Protein AF-A0A7C1NIL8-F1 (afdb_monomer_lite)

Sequence (105 aa):
MKETLTVQLKGRKNLLPYVFLNPNGTNKIKRFDKAWNTACKNSKLGQRLFHDLRRTSIRNMVRAGVPERVAMMVSGHKTRSVFDRYNIVNETDLKMAAKMLEDYL

Secondary structure (DSSP, 8-state):
-HHHHHHTTTT-SS--S-SSB-TTSSSB----HHHHHHHHHHTT--S--THHHHHHHHHHHHHTT--HHHHHHHHT---HHHHHTT----HHHHHHHHHHHHTT-

Foldseek 3Di:
DVVVQVVVPPPDPDDDPDSAPDPVRPGHDDDCPVVVQVVCVVVVVPDDDPCLVLLVQLLVCVVVVNPNVNSCVVSVPPDPVVSVVSNDDDPVNVVVVVVVVVVVD

Structure (mmCIF, N/CA/C/O backbone):
data_AF-A0A7C1NIL8-F1
#
_entry.id   AF-A0A7C1NIL8-F1
#
loop_
_atom_site.group_PDB
_atom_site.id
_atom_site.type_symbol
_atom_site.label_atom_id
_atom_site.label_alt_id
_atom_site.label_comp_id
_atom_site.label_asym_id
_atom_site.label_entity_id
_atom_site.label_seq_id
_atom_site.pdbx_PDB_ins_code
_atom_site.Cartn_x
_atom_site.Cartn_y
_atom_site.Cartn_z
_atom_site.occupancy
_atom_site.B_iso_or_equiv
_atom_site.auth_seq_id
_atom_site.auth_comp_id
_atom_site.auth_asym_id
_atom_site.auth_atom_id
_atom_site.pdbx_PDB_model_num
ATOM 1 N N . MET A 1 1 ? -10.322 -16.696 3.875 1.00 40.53 1 MET A N 1
ATOM 2 C CA . MET A 1 1 ? -10.603 -15.348 4.440 1.00 40.53 1 MET A CA 1
ATOM 3 C C . MET A 1 1 ? -12.074 -15.140 4.822 1.00 40.53 1 MET A C 1
ATOM 5 O O . MET A 1 1 ? -12.330 -14.404 5.763 1.00 40.53 1 MET A O 1
ATOM 9 N N . LYS A 1 2 ? -13.043 -15.778 4.141 1.00 32.19 2 LYS A N 1
ATOM 10 C CA . LYS A 1 2 ? -14.463 -15.726 4.540 1.00 32.19 2 LYS A CA 1
ATOM 11 C C . LYS A 1 2 ? -14.739 -16.443 5.873 1.00 32.19 2 LYS A C 1
ATOM 13 O O . LYS A 1 2 ? -15.499 -15.920 6.676 1.00 32.19 2 LYS A O 1
ATOM 18 N N . GLU A 1 3 ? -14.065 -17.565 6.137 1.00 33.66 3 GLU A N 1
ATOM 19 C CA . GLU A 1 3 ? -14.307 -18.405 7.326 1.00 33.66 3 GLU A CA 1
ATOM 20 C C . GLU A 1 3 ? -13.850 -17.787 8.652 1.00 33.66 3 GLU A C 1
ATOM 22 O O . GLU A 1 3 ? -14.522 -17.944 9.668 1.00 33.66 3 GLU A O 1
ATOM 27 N N . THR A 1 4 ? -12.755 -17.022 8.667 1.00 38.88 4 THR A N 1
ATOM 28 C CA . THR A 1 4 ? -12.243 -16.409 9.904 1.00 38.88 4 THR A CA 1
ATOM 29 C C . THR A 1 4 ? -13.152 -15.301 10.441 1.00 38.88 4 THR A C 1
ATOM 31 O O . THR A 1 4 ? -13.266 -15.141 11.654 1.00 38.88 4 THR A O 1
ATOM 34 N N . LEU A 1 5 ? -13.861 -14.578 9.566 1.00 46.00 5 LEU A N 1
ATOM 35 C CA . LEU A 1 5 ? -14.845 -13.563 9.968 1.00 46.00 5 LEU A CA 1
ATOM 36 C C . LEU A 1 5 ? -16.142 -14.187 10.509 1.00 46.00 5 LEU A C 1
ATOM 38 O O . LEU A 1 5 ? -16.795 -13.601 11.371 1.00 46.00 5 LEU A O 1
ATOM 42 N N . THR A 1 6 ? -16.521 -15.378 10.032 1.00 45.94 6 THR A N 1
ATOM 43 C CA . THR A 1 6 ? -17.792 -16.020 10.409 1.00 45.94 6 THR A CA 1
ATOM 44 C C . THR A 1 6 ? -17.786 -16.504 11.859 1.00 45.94 6 THR A C 1
ATOM 46 O O . THR A 1 6 ? -18.821 -16.477 12.523 1.00 45.94 6 THR A O 1
ATOM 49 N N . VAL A 1 7 ? -16.622 -16.907 12.377 1.00 53.94 7 VAL A N 1
ATOM 50 C CA . VAL A 1 7 ? -16.481 -17.430 13.747 1.00 53.94 7 VAL A CA 1
ATOM 51 C C . VAL A 1 7 ? -16.669 -16.333 14.804 1.00 53.94 7 VAL A C 1
ATOM 53 O O . VAL A 1 7 ? -17.255 -16.593 15.848 1.00 53.94 7 VAL A O 1
ATOM 56 N N . GLN A 1 8 ? -16.268 -15.087 14.525 1.00 53.91 8 GLN A N 1
ATOM 57 C CA . GLN A 1 8 ? -16.373 -13.969 15.481 1.00 53.91 8 GLN A CA 1
ATOM 58 C C . GLN A 1 8 ? -17.761 -13.300 15.539 1.00 53.91 8 GLN A C 1
ATOM 60 O O . GLN A 1 8 ? -18.005 -12.471 16.417 1.00 53.91 8 GLN A O 1
ATOM 65 N N . LEU A 1 9 ? -18.668 -13.630 14.612 1.00 56.31 9 LEU A N 1
ATOM 66 C CA . LEU A 1 9 ? -19.991 -12.999 14.489 1.00 56.31 9 LEU A CA 1
ATOM 67 C C . LEU A 1 9 ? -21.158 -13.912 14.901 1.00 56.31 9 LEU A C 1
ATOM 69 O O . LEU A 1 9 ? -22.285 -13.429 15.034 1.00 56.31 9 LEU A O 1
ATOM 73 N N . LYS A 1 10 ? -20.913 -15.209 15.142 1.00 48.66 10 LYS A N 1
ATOM 74 C CA . LYS A 1 10 ? -21.933 -16.157 15.617 1.00 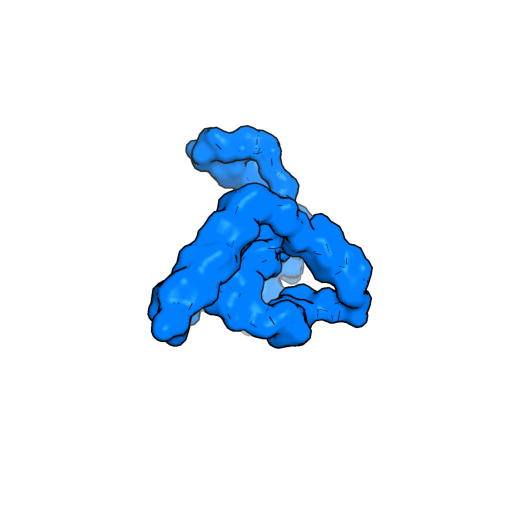48.66 10 LYS A CA 1
ATOM 75 C C . LYS A 1 10 ? -22.373 -15.791 17.041 1.00 48.66 10 LYS A C 1
ATOM 77 O O . LYS A 1 10 ? -21.687 -16.101 18.007 1.00 48.66 10 LYS A O 1
ATOM 82 N N . GLY A 1 11 ? -23.514 -15.107 17.155 1.00 56.06 11 GLY A N 1
ATOM 83 C CA . GLY A 1 11 ? -24.167 -14.782 18.432 1.00 56.06 11 GLY A CA 1
ATOM 84 C C . GLY A 1 11 ? -24.684 -13.346 18.572 1.00 56.06 11 GLY A C 1
ATOM 85 O O . GLY A 1 11 ? -25.334 -13.032 19.567 1.00 56.06 11 GLY A O 1
ATOM 86 N N . ARG A 1 12 ? -24.429 -12.450 17.608 1.00 59.78 12 ARG A N 1
ATOM 87 C CA . ARG A 1 12 ? -24.849 -11.041 17.719 1.00 59.78 12 ARG A CA 1
ATOM 88 C C . ARG A 1 12 ? -26.232 -10.802 17.106 1.00 59.78 12 ARG A C 1
ATOM 90 O O . ARG A 1 12 ? -26.412 -10.955 15.905 1.00 59.78 12 ARG A O 1
ATOM 97 N N . LYS A 1 13 ? -27.186 -10.381 17.948 1.00 59.59 13 LYS A N 1
ATOM 98 C CA . LYS A 1 13 ? -28.581 -10.064 17.574 1.00 59.59 13 LYS A CA 1
ATOM 99 C C . LYS A 1 13 ? -28.726 -8.800 16.714 1.00 59.59 13 LYS A C 1
ATOM 101 O O . LYS A 1 13 ? -29.691 -8.701 15.971 1.00 59.59 13 LYS A O 1
ATOM 106 N N . ASN A 1 14 ? -27.765 -7.873 16.779 1.00 65.44 14 ASN A N 1
ATOM 107 C CA . ASN A 1 14 ? -27.772 -6.634 16.000 1.00 65.44 14 ASN A CA 1
ATOM 108 C C . ASN A 1 14 ? -26.539 -6.569 15.094 1.00 65.44 14 ASN A C 1
ATOM 110 O O . ASN A 1 14 ? -25.402 -6.541 15.574 1.00 65.44 14 ASN A O 1
ATOM 114 N N . LEU A 1 15 ? -26.778 -6.535 13.784 1.00 71.94 15 LEU A N 1
ATOM 115 C CA . LEU A 1 15 ? -25.744 -6.331 12.775 1.00 71.94 15 LEU A CA 1
ATOM 116 C C . LEU A 1 15 ? -25.451 -4.832 12.668 1.00 71.94 15 LEU A C 1
ATOM 118 O O . LEU A 1 15 ? -26.294 -4.046 12.246 1.00 71.94 15 LEU A O 1
ATOM 122 N N . LEU A 1 16 ? -24.246 -4.434 13.070 1.00 81.62 16 LEU A N 1
ATOM 123 C CA . LEU A 1 16 ? -23.733 -3.087 12.825 1.00 81.62 16 LEU A CA 1
ATOM 124 C C . LEU A 1 16 ? -23.159 -3.009 11.398 1.00 81.62 16 LEU A C 1
ATOM 126 O O . LEU A 1 16 ? -22.591 -3.995 10.928 1.00 81.62 16 LEU A O 1
ATOM 130 N N . PRO A 1 17 ? -23.208 -1.846 10.720 1.00 88.69 17 PRO A N 1
ATOM 131 C CA . PRO A 1 17 ? -22.746 -1.698 9.332 1.00 88.69 17 PRO A CA 1
ATOM 132 C C . PRO A 1 17 ? -21.211 -1.693 9.174 1.00 88.69 17 PRO A C 1
ATOM 134 O O . PRO A 1 17 ? -20.691 -1.350 8.115 1.00 88.69 17 PRO A O 1
ATOM 137 N N . TYR A 1 18 ? -20.455 -2.023 10.223 1.00 88.50 18 TYR A N 1
ATOM 138 C CA . TYR A 1 18 ? -18.997 -1.928 10.245 1.00 88.50 18 TYR A CA 1
ATOM 139 C C . TYR A 1 18 ? -18.349 -3.311 10.249 1.00 88.50 18 TYR A C 1
ATOM 141 O O . TYR A 1 18 ? -18.683 -4.154 11.076 1.00 88.50 18 TYR A O 1
ATOM 149 N N . VAL A 1 19 ? -17.348 -3.502 9.385 1.00 86.94 19 VAL A N 1
ATOM 150 C CA . VAL A 1 19 ? -16.558 -4.745 9.324 1.00 86.94 19 VAL A CA 1
ATOM 151 C C . VAL A 1 19 ? -15.628 -4.880 10.537 1.00 86.94 19 VAL A C 1
ATOM 153 O O . VAL A 1 19 ? -15.516 -5.955 11.117 1.00 86.94 19 VAL A O 1
ATOM 156 N N . PHE A 1 20 ? -14.983 -3.784 10.953 1.00 87.88 20 PHE A N 1
ATOM 157 C CA . PHE A 1 20 ? -14.056 -3.765 12.088 1.00 87.88 20 PHE A CA 1
ATOM 158 C C . PHE A 1 20 ? -14.656 -3.008 13.271 1.00 87.88 20 PHE A C 1
ATOM 160 O O . PHE A 1 20 ? -14.804 -1.781 13.241 1.00 87.88 20 PHE A O 1
ATOM 167 N N . LEU A 1 21 ? -14.987 -3.750 14.323 1.00 88.56 21 LEU A N 1
ATOM 168 C CA . LEU A 1 21 ? -15.615 -3.228 15.532 1.00 88.56 21 LEU A CA 1
ATOM 169 C C . LEU A 1 21 ? -14.583 -2.903 16.620 1.00 88.56 21 LEU A C 1
ATOM 171 O O . LEU A 1 21 ? -13.447 -3.372 16.603 1.00 88.56 21 LEU A O 1
ATOM 175 N N . ASN A 1 22 ? -14.991 -2.075 17.575 1.00 88.00 22 ASN A N 1
ATOM 176 C CA . ASN A 1 22 ? -14.274 -1.860 18.824 1.00 88.00 22 ASN A CA 1
ATOM 177 C C . ASN A 1 22 ? -14.322 -3.136 19.699 1.00 88.00 22 ASN A C 1
ATOM 179 O O . ASN A 1 22 ? -15.145 -4.020 19.446 1.00 88.00 22 ASN A O 1
ATOM 183 N N . PRO A 1 23 ? -13.486 -3.243 20.751 1.00 84.25 23 PRO A N 1
ATOM 184 C CA . PRO A 1 23 ? -13.458 -4.432 21.611 1.00 84.25 23 PRO A CA 1
ATOM 185 C C . PRO A 1 23 ? -14.819 -4.797 22.224 1.00 84.25 23 PRO A C 1
ATOM 187 O O . PRO A 1 23 ? -15.136 -5.972 22.366 1.00 84.25 23 PRO A O 1
ATOM 190 N N . ASN A 1 24 ? -15.654 -3.794 22.512 1.00 84.62 24 ASN A N 1
ATOM 191 C CA . ASN A 1 24 ? -16.981 -3.983 23.103 1.00 84.62 24 ASN A CA 1
ATOM 192 C C . ASN A 1 24 ? -18.044 -4.415 22.073 1.00 84.62 24 ASN A C 1
ATOM 194 O O . ASN A 1 24 ? -19.174 -4.711 22.446 1.00 84.62 24 ASN A O 1
ATOM 198 N N . GLY A 1 25 ? -17.722 -4.421 20.775 1.00 84.06 25 GLY A N 1
ATOM 199 C CA . GLY A 1 25 ? -18.649 -4.778 19.700 1.00 84.06 25 GLY A CA 1
ATOM 200 C C . GLY A 1 25 ? -19.793 -3.784 19.473 1.00 84.06 25 GLY A C 1
ATOM 201 O O . GLY A 1 25 ? -20.763 -4.138 18.812 1.00 84.06 25 GLY A O 1
ATOM 202 N N . THR A 1 26 ? -19.706 -2.565 20.012 1.00 86.69 26 THR A N 1
ATOM 203 C CA . THR A 1 26 ? -20.792 -1.565 19.989 1.00 86.69 26 THR A CA 1
ATOM 204 C C . THR A 1 26 ? -20.643 -0.514 18.893 1.00 86.69 26 THR A C 1
ATOM 206 O O . THR A 1 26 ? -21.616 0.132 18.517 1.00 86.69 26 THR A O 1
ATOM 209 N N . ASN A 1 27 ? -19.429 -0.293 18.387 1.00 88.50 27 ASN A N 1
ATOM 210 C CA . ASN A 1 27 ? -19.139 0.715 17.364 1.00 88.50 27 ASN A CA 1
ATOM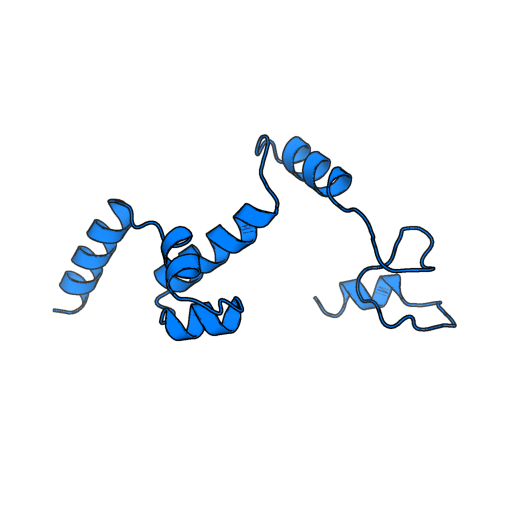 211 C C . ASN A 1 27 ? -17.905 0.298 16.545 1.00 88.50 27 ASN A C 1
ATOM 213 O O . ASN A 1 27 ? -17.260 -0.694 16.872 1.00 88.50 27 ASN A O 1
ATOM 217 N N . LYS A 1 28 ? -17.542 1.055 15.505 1.00 91.50 28 LYS A N 1
ATOM 218 C CA . LYS A 1 28 ? -16.313 0.843 14.730 1.00 91.50 28 LYS A CA 1
ATOM 219 C C . LYS A 1 28 ? -15.051 1.041 15.569 1.00 91.50 28 LYS A C 1
ATOM 221 O O . LYS A 1 28 ? -15.026 1.828 16.522 1.00 91.50 28 LYS A O 1
ATOM 226 N N . ILE A 1 29 ? -13.976 0.367 15.170 1.00 92.12 29 ILE A N 1
ATOM 227 C CA . ILE A 1 29 ? -12.642 0.631 15.709 1.00 92.12 29 ILE A CA 1
ATOM 228 C C . ILE A 1 29 ? -12.251 2.096 15.449 1.00 92.12 29 ILE A C 1
ATOM 230 O O . ILE A 1 29 ? -12.428 2.618 14.349 1.00 92.12 29 ILE A O 1
ATOM 234 N N . LYS A 1 30 ? -11.737 2.780 16.476 1.00 90.81 30 LYS A N 1
ATOM 235 C CA . LYS A 1 30 ? -11.275 4.178 16.360 1.00 90.81 30 LYS A CA 1
ATOM 236 C C . LYS A 1 30 ? -9.762 4.288 16.205 1.00 90.81 30 LYS A C 1
ATOM 238 O O . LYS A 1 30 ? -9.271 5.210 15.567 1.00 90.81 30 LYS A O 1
ATOM 243 N N . ARG A 1 31 ? -9.027 3.368 16.827 1.00 90.75 31 ARG A N 1
ATOM 244 C CA . ARG A 1 31 ? -7.567 3.367 16.906 1.00 90.75 31 ARG A CA 1
ATOM 245 C C . ARG A 1 31 ? -7.057 1.943 16.789 1.00 90.75 31 ARG A C 1
ATOM 247 O O . ARG A 1 31 ? -7.573 1.057 17.463 1.00 90.75 31 ARG A O 1
ATOM 254 N N . PHE A 1 32 ? -6.045 1.750 15.954 1.00 91.44 32 PHE A N 1
ATOM 255 C CA . PHE A 1 32 ? -5.351 0.472 15.773 1.00 91.44 32 PHE A CA 1
ATOM 256 C C . PHE A 1 32 ? -3.824 0.628 15.880 1.00 91.44 32 PHE A C 1
ATOM 258 O O . PHE A 1 32 ? -3.095 -0.355 15.796 1.00 91.44 32 PHE A O 1
ATOM 265 N N . ASP A 1 33 ? -3.340 1.852 16.110 1.00 91.44 33 ASP A N 1
ATOM 266 C CA . ASP A 1 33 ? -1.923 2.213 16.174 1.00 91.44 33 ASP A CA 1
ATOM 267 C C . ASP A 1 33 ? -1.171 1.425 17.251 1.00 91.44 33 ASP A C 1
ATOM 269 O O . ASP A 1 33 ? -0.079 0.926 16.997 1.00 91.44 33 ASP A O 1
ATOM 273 N N . LYS A 1 34 ? -1.785 1.213 18.423 1.00 90.81 34 LYS A N 1
ATOM 274 C CA . LYS A 1 34 ? -1.197 0.376 19.480 1.00 90.81 34 LYS A CA 1
ATOM 275 C C . LYS A 1 34 ? -0.991 -1.067 19.023 1.00 90.81 34 LYS A C 1
ATOM 277 O O . LYS A 1 34 ? 0.102 -1.598 19.178 1.00 90.81 34 LYS A O 1
ATOM 282 N N . ALA A 1 35 ? -2.020 -1.680 18.435 1.00 91.75 35 ALA A N 1
ATOM 283 C CA . ALA A 1 35 ? -1.942 -3.055 17.945 1.00 91.75 35 ALA A CA 1
ATOM 284 C C . ALA A 1 35 ? -0.892 -3.190 16.831 1.00 91.75 35 ALA A C 1
ATOM 286 O O . ALA A 1 35 ? -0.104 -4.132 16.840 1.00 91.75 35 ALA A O 1
ATOM 287 N N . TRP A 1 36 ? -0.831 -2.210 15.924 1.00 93.69 36 TRP A N 1
ATOM 288 C CA . TRP A 1 36 ? 0.186 -2.139 14.878 1.00 93.69 36 TRP A CA 1
ATOM 289 C C . TRP A 1 36 ? 1.605 -2.034 15.448 1.00 93.69 36 TRP A C 1
ATOM 291 O O . TRP A 1 36 ? 2.472 -2.825 15.089 1.00 93.69 36 TRP A O 1
ATOM 301 N N . ASN A 1 37 ? 1.840 -1.114 16.386 1.00 92.44 37 ASN A N 1
ATOM 302 C CA . ASN A 1 37 ? 3.152 -0.932 17.009 1.00 92.44 37 ASN A CA 1
ATOM 303 C C . ASN A 1 37 ? 3.606 -2.191 17.757 1.00 92.44 37 ASN A C 1
ATOM 305 O O . ASN A 1 37 ? 4.767 -2.588 17.648 1.00 92.44 37 ASN A O 1
ATOM 309 N N . THR A 1 38 ? 2.693 -2.857 18.469 1.00 93.12 38 THR A N 1
ATOM 310 C CA . THR A 1 38 ? 2.972 -4.145 19.116 1.00 93.12 38 THR A CA 1
ATOM 311 C C . THR A 1 38 ? 3.324 -5.222 18.091 1.00 93.12 38 THR A C 1
ATOM 313 O O . THR A 1 38 ? 4.309 -5.933 18.280 1.00 93.12 38 THR A O 1
ATOM 316 N N . ALA A 1 39 ? 2.585 -5.322 16.982 1.00 93.38 39 ALA A N 1
ATOM 317 C CA . ALA A 1 39 ? 2.882 -6.277 15.915 1.00 93.38 39 ALA A CA 1
ATOM 318 C C . ALA A 1 39 ? 4.261 -6.025 15.278 1.00 93.38 39 ALA A C 1
ATOM 320 O O . ALA A 1 39 ? 5.043 -6.965 15.116 1.00 93.38 39 ALA A O 1
ATOM 321 N N . CYS A 1 40 ? 4.601 -4.765 14.989 1.00 94.31 40 CYS A N 1
ATOM 322 C CA . CYS A 1 40 ? 5.913 -4.370 14.469 1.00 94.31 40 CYS A CA 1
ATOM 323 C C . CYS A 1 40 ? 7.051 -4.714 15.442 1.00 94.31 40 CYS A C 1
ATOM 325 O O . CYS A 1 40 ? 8.077 -5.250 15.017 1.00 94.31 40 CYS A O 1
ATOM 327 N N . LYS A 1 41 ? 6.852 -4.466 16.746 1.00 93.38 41 LYS A N 1
ATOM 328 C CA . LYS A 1 41 ? 7.811 -4.822 17.803 1.00 93.38 41 LYS A CA 1
ATOM 329 C C . LYS A 1 41 ? 8.030 -6.334 17.871 1.00 93.38 41 LYS A C 1
ATOM 331 O O . LYS A 1 41 ? 9.173 -6.780 17.836 1.00 93.38 41 LYS A O 1
ATOM 336 N N . ASN A 1 42 ? 6.953 -7.115 17.918 1.00 95.38 42 ASN A N 1
ATOM 337 C CA . ASN A 1 42 ? 7.023 -8.576 18.011 1.00 95.38 42 ASN A CA 1
ATOM 338 C C . ASN A 1 42 ? 7.662 -9.203 16.764 1.00 95.38 42 ASN A C 1
ATOM 340 O O . ASN A 1 42 ? 8.402 -10.175 16.872 1.00 95.38 42 ASN A O 1
ATOM 344 N N . SER A 1 43 ? 7.432 -8.605 15.594 1.00 94.31 43 SER A N 1
ATOM 345 C CA . SER A 1 43 ? 8.017 -9.048 14.322 1.00 94.31 43 SER A CA 1
ATOM 346 C C . SER A 1 43 ? 9.465 -8.582 14.123 1.00 94.31 43 SER A C 1
ATOM 348 O O . SER A 1 43 ? 10.051 -8.867 13.084 1.00 94.31 43 SER A O 1
ATOM 350 N N . LYS A 1 44 ? 10.048 -7.843 15.082 1.00 94.12 44 LYS A N 1
ATOM 351 C CA . LYS A 1 44 ? 11.400 -7.257 14.997 1.00 94.12 44 LYS A CA 1
ATOM 352 C C . LYS A 1 44 ? 11.606 -6.357 13.764 1.00 94.12 44 LYS A C 1
ATOM 354 O O . LYS A 1 44 ? 12.725 -6.189 13.293 1.00 94.12 44 LYS A O 1
ATOM 359 N N . LEU A 1 45 ? 10.535 -5.738 13.256 1.00 87.62 45 LEU A N 1
ATOM 360 C CA . LEU A 1 45 ? 10.564 -4.892 12.050 1.00 87.62 45 LEU A CA 1
ATOM 361 C C . LEU A 1 45 ? 10.906 -3.418 12.334 1.00 87.62 45 LEU A C 1
ATOM 363 O O . LEU A 1 45 ? 10.957 -2.608 11.401 1.00 87.62 45 LEU A O 1
ATOM 367 N N . GLY A 1 46 ? 11.143 -3.073 13.604 1.00 86.44 46 GLY A N 1
ATOM 368 C CA . GLY A 1 46 ? 11.384 -1.704 14.059 1.00 86.44 46 GLY A CA 1
ATOM 369 C C . GLY A 1 46 ? 10.123 -0.837 14.016 1.00 86.44 46 GLY A C 1
ATOM 370 O O . GLY A 1 46 ? 9.000 -1.343 14.004 1.00 86.44 46 GLY A O 1
ATOM 371 N N . GLN A 1 47 ? 10.300 0.485 14.001 1.00 85.56 47 GLN A N 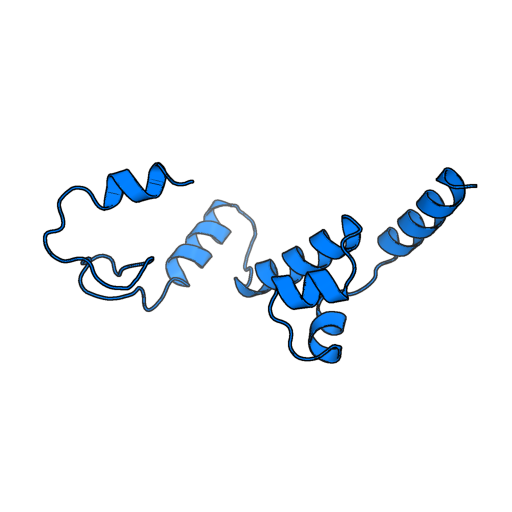1
ATOM 372 C CA . GLN A 1 47 ? 9.191 1.417 13.794 1.00 85.56 47 GLN A CA 1
ATOM 373 C C . GLN A 1 47 ? 8.840 1.469 12.304 1.00 85.56 47 GLN A C 1
ATOM 375 O O . GLN A 1 47 ? 9.666 1.839 11.472 1.00 85.56 47 GLN A O 1
ATOM 380 N N . ARG A 1 48 ? 7.607 1.087 11.965 1.00 89.19 48 ARG A N 1
ATOM 381 C CA . ARG A 1 48 ? 7.070 1.134 10.600 1.00 89.19 48 ARG A CA 1
ATOM 382 C C . ARG A 1 48 ? 5.754 1.882 10.603 1.00 89.19 48 ARG A C 1
ATOM 384 O O . ARG A 1 48 ? 4.916 1.646 11.475 1.00 89.19 48 ARG A O 1
ATOM 391 N N . LEU A 1 49 ? 5.541 2.745 9.615 1.00 90.56 49 LEU A N 1
ATOM 392 C CA . LEU A 1 49 ? 4.251 3.394 9.451 1.00 90.56 49 LEU A CA 1
ATOM 393 C C . LEU A 1 49 ? 3.304 2.417 8.764 1.00 90.56 49 LEU A C 1
ATOM 395 O O . LEU A 1 49 ? 3.655 1.796 7.765 1.00 90.56 49 LEU A O 1
ATOM 399 N N . PHE A 1 50 ? 2.069 2.316 9.249 1.00 90.50 50 PHE A N 1
ATOM 400 C CA . PHE A 1 50 ? 1.058 1.490 8.584 1.00 90.50 50 PHE A CA 1
ATOM 401 C C . PHE A 1 50 ? 0.850 1.910 7.118 1.00 90.50 50 PHE A C 1
ATOM 403 O O . PHE A 1 50 ? 0.630 1.079 6.241 1.00 90.50 50 PHE A O 1
ATOM 410 N N . HIS A 1 51 ? 0.994 3.209 6.831 1.00 89.12 51 HIS A N 1
ATOM 411 C CA . HIS A 1 51 ? 0.882 3.753 5.477 1.00 89.12 51 HIS A CA 1
ATOM 412 C C . HIS A 1 51 ? 1.958 3.236 4.513 1.00 89.12 51 HIS A C 1
ATOM 414 O O . HIS A 1 51 ? 1.743 3.246 3.301 1.00 89.12 51 HIS A O 1
ATOM 420 N N . ASP A 1 52 ? 3.087 2.729 5.016 1.00 88.56 52 ASP A N 1
ATOM 421 C CA . ASP A 1 52 ? 4.115 2.132 4.162 1.00 88.56 52 ASP A CA 1
ATOM 422 C C . ASP A 1 52 ? 3.600 0.875 3.453 1.00 88.56 52 ASP A C 1
ATOM 424 O O . ASP A 1 52 ? 4.014 0.606 2.329 1.00 88.56 52 ASP A O 1
ATOM 428 N N . LEU A 1 53 ? 2.620 0.162 4.024 1.00 90.44 53 LEU A N 1
ATOM 429 C CA . LEU A 1 53 ? 1.976 -0.974 3.354 1.00 90.44 53 LEU A CA 1
ATOM 430 C C . LEU A 1 53 ? 1.316 -0.563 2.035 1.00 90.44 53 LEU A C 1
ATOM 432 O O . LEU A 1 53 ? 1.442 -1.264 1.034 1.00 90.44 53 LEU A O 1
ATOM 436 N N . ARG A 1 54 ? 0.654 0.601 2.013 1.00 88.88 54 ARG A N 1
ATOM 437 C CA . ARG A 1 54 ? 0.039 1.149 0.797 1.00 88.88 54 ARG A CA 1
ATOM 438 C C . ARG A 1 54 ? 1.091 1.541 -0.242 1.00 88.88 54 ARG A C 1
ATOM 440 O O . ARG A 1 54 ? 0.834 1.430 -1.434 1.00 88.88 54 ARG A O 1
ATOM 447 N N . ARG A 1 55 ? 2.271 1.994 0.188 1.00 88.44 55 ARG A N 1
ATOM 448 C CA . ARG A 1 55 ? 3.385 2.308 -0.724 1.00 88.44 55 ARG A CA 1
ATOM 449 C C . ARG A 1 55 ? 3.979 1.034 -1.319 1.00 88.44 55 ARG A C 1
ATOM 451 O O . ARG A 1 55 ? 4.174 0.948 -2.527 1.00 88.44 55 ARG A O 1
ATOM 458 N N . THR A 1 56 ? 4.204 0.029 -0.477 1.00 90.31 56 THR A N 1
ATOM 459 C CA . THR A 1 56 ? 4.721 -1.278 -0.891 1.00 90.31 56 THR A CA 1
ATOM 460 C C . THR A 1 56 ? 3.770 -1.986 -1.847 1.00 90.31 56 THR A C 1
ATOM 462 O O . THR A 1 56 ? 4.230 -2.547 -2.836 1.00 90.31 56 THR A O 1
ATOM 465 N N . SER A 1 57 ? 2.453 -1.931 -1.618 1.00 91.44 57 SER A N 1
ATOM 466 C CA . SER A 1 57 ? 1.493 -2.581 -2.517 1.00 91.44 57 SER A CA 1
ATOM 467 C C . SER 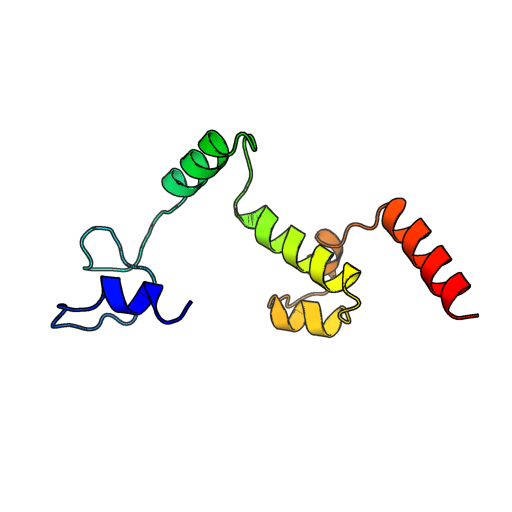A 1 57 ? 1.539 -2.006 -3.933 1.00 91.44 57 SER A C 1
ATOM 469 O O . SER A 1 57 ? 1.493 -2.764 -4.895 1.00 91.44 57 SER A O 1
ATOM 471 N N . ILE A 1 58 ? 1.702 -0.689 -4.072 1.00 91.06 58 ILE A N 1
ATOM 472 C CA . ILE A 1 58 ? 1.833 -0.026 -5.376 1.00 91.06 58 ILE A CA 1
ATOM 473 C C . ILE A 1 58 ? 3.092 -0.485 -6.098 1.00 91.06 58 ILE A C 1
ATOM 475 O O . ILE A 1 58 ? 3.007 -0.919 -7.244 1.00 91.06 58 ILE A O 1
ATOM 479 N N . ARG A 1 59 ? 4.237 -0.459 -5.409 1.00 88.44 59 ARG A N 1
ATOM 480 C CA . ARG A 1 59 ? 5.507 -0.928 -5.973 1.00 88.44 59 ARG A CA 1
ATOM 481 C C . ARG A 1 59 ? 5.425 -2.393 -6.403 1.00 88.44 59 ARG A C 1
ATOM 483 O O . ARG A 1 59 ? 5.883 -2.742 -7.484 1.00 88.44 59 ARG A O 1
ATOM 490 N N . ASN A 1 60 ? 4.816 -3.243 -5.579 1.00 90.94 60 ASN A N 1
ATOM 491 C CA . ASN A 1 60 ? 4.667 -4.663 -5.886 1.00 90.94 60 ASN A CA 1
ATOM 492 C C . ASN A 1 60 ? 3.759 -4.895 -7.099 1.00 90.94 60 ASN A C 1
ATOM 494 O O . ASN A 1 60 ? 4.072 -5.756 -7.911 1.00 90.94 60 ASN A O 1
ATOM 498 N N . MET A 1 61 ? 2.676 -4.123 -7.256 1.00 91.50 61 MET A N 1
ATOM 499 C CA . MET A 1 61 ? 1.822 -4.203 -8.447 1.00 91.50 61 MET A CA 1
ATOM 500 C C . MET A 1 61 ? 2.604 -3.860 -9.718 1.00 91.50 61 MET A C 1
ATOM 502 O O . MET A 1 61 ? 2.560 -4.625 -10.675 1.00 91.50 61 MET A O 1
ATOM 506 N N . VAL A 1 62 ? 3.359 -2.758 -9.711 1.00 89.31 62 VAL A N 1
ATOM 507 C CA . VAL A 1 62 ? 4.154 -2.343 -10.880 1.00 89.31 62 VAL A CA 1
ATOM 508 C C . VAL A 1 62 ? 5.211 -3.392 -11.226 1.00 89.31 62 VAL A C 1
ATOM 510 O O . VAL A 1 62 ? 5.331 -3.784 -12.381 1.00 89.31 62 VAL A O 1
ATOM 513 N N . ARG A 1 63 ? 5.925 -3.921 -10.224 1.00 86.69 63 ARG A N 1
ATOM 514 C CA . ARG A 1 63 ? 6.926 -4.986 -10.421 1.00 86.69 63 ARG A CA 1
ATOM 515 C C . ARG A 1 63 ? 6.330 -6.313 -10.883 1.00 86.69 63 ARG A C 1
ATOM 517 O O . ARG A 1 63 ? 7.013 -7.076 -11.550 1.00 86.69 63 ARG A O 1
ATOM 524 N N . ALA A 1 64 ? 5.069 -6.582 -10.557 1.00 89.44 64 ALA A N 1
ATOM 525 C CA . ALA A 1 64 ? 4.326 -7.721 -11.088 1.00 89.44 64 ALA A CA 1
ATOM 526 C C . ALA A 1 64 ? 3.812 -7.485 -12.525 1.00 89.44 64 ALA A C 1
ATOM 528 O O . ALA A 1 64 ? 3.048 -8.299 -13.035 1.00 89.44 64 ALA A O 1
ATOM 529 N N . GLY A 1 65 ? 4.179 -6.367 -13.163 1.00 88.88 65 GLY A N 1
ATOM 530 C CA . GLY A 1 65 ? 3.761 -6.021 -14.521 1.00 88.88 65 GLY A CA 1
ATOM 531 C C . GLY A 1 65 ? 2.347 -5.447 -14.615 1.00 88.88 65 GLY A C 1
ATOM 532 O O . GLY A 1 65 ? 1.821 -5.298 -15.716 1.00 88.88 65 GLY A O 1
ATOM 533 N N . VAL A 1 66 ? 1.702 -5.108 -13.490 1.00 91.62 66 VAL A N 1
ATOM 534 C CA . VAL A 1 66 ? 0.378 -4.473 -13.524 1.00 91.62 66 VAL A CA 1
ATOM 535 C C . VAL A 1 66 ? 0.520 -3.068 -14.114 1.00 91.62 66 VAL A C 1
ATOM 537 O O . VAL A 1 66 ? 1.278 -2.261 -13.566 1.00 91.62 66 VAL A O 1
ATOM 540 N N . PRO A 1 67 ? -0.245 -2.718 -15.167 1.00 92.69 67 PRO A N 1
ATOM 541 C CA . PRO A 1 67 ? -0.197 -1.381 -15.736 1.00 92.69 67 PRO A CA 1
ATOM 542 C C . PRO A 1 67 ? -0.505 -0.323 -14.678 1.00 92.69 67 PRO A C 1
ATOM 544 O O . PRO A 1 67 ? -1.464 -0.444 -13.912 1.00 92.69 67 PRO A O 1
ATOM 547 N N . GLU A 1 68 ? 0.267 0.759 -14.660 1.00 91.81 68 GLU A N 1
ATOM 548 C CA . GLU A 1 68 ? 0.186 1.773 -13.604 1.00 91.81 68 GLU A CA 1
ATOM 549 C C . GLU A 1 68 ? -1.211 2.382 -13.470 1.00 91.81 68 GLU A C 1
ATOM 551 O O . GLU A 1 68 ? -1.681 2.623 -12.361 1.00 91.81 68 GLU A O 1
ATOM 556 N N . ARG A 1 69 ? -1.927 2.572 -14.586 1.00 92.81 69 ARG A N 1
ATOM 557 C CA . ARG A 1 69 ? -3.317 3.052 -14.568 1.00 92.81 69 ARG A CA 1
ATOM 558 C C . ARG A 1 69 ? -4.240 2.095 -13.810 1.00 92.81 69 ARG A C 1
ATOM 560 O O . ARG A 1 69 ? -5.097 2.545 -13.053 1.00 92.81 69 ARG A O 1
ATOM 567 N N . VAL A 1 70 ? -4.046 0.787 -13.971 1.00 94.62 70 VAL A N 1
ATOM 568 C CA . VAL A 1 70 ? -4.783 -0.243 -13.225 1.00 94.62 70 VAL A CA 1
ATOM 569 C C . VAL A 1 70 ? -4.377 -0.211 -11.755 1.00 94.62 70 VAL A C 1
ATOM 571 O O . VAL A 1 70 ? -5.246 -0.146 -10.887 1.00 94.62 70 VAL A O 1
ATOM 574 N N . ALA A 1 71 ? -3.077 -0.144 -11.461 1.00 93.88 71 ALA A N 1
ATOM 575 C CA . ALA A 1 71 ? -2.572 -0.027 -10.095 1.00 93.88 71 ALA A CA 1
ATOM 576 C C . ALA A 1 71 ? -3.120 1.223 -9.373 1.00 93.88 71 ALA A C 1
ATOM 578 O O . ALA A 1 71 ? -3.481 1.155 -8.194 1.00 93.88 71 ALA A O 1
ATOM 579 N N . MET A 1 72 ? -3.251 2.356 -10.071 1.00 94.38 72 MET A N 1
ATOM 580 C CA . MET A 1 72 ? -3.877 3.580 -9.563 1.00 94.38 72 MET A CA 1
ATOM 581 C C . MET A 1 72 ? -5.360 3.381 -9.247 1.00 94.38 72 MET A C 1
ATOM 583 O O . MET A 1 72 ? -5.793 3.797 -8.174 1.00 94.38 72 MET A 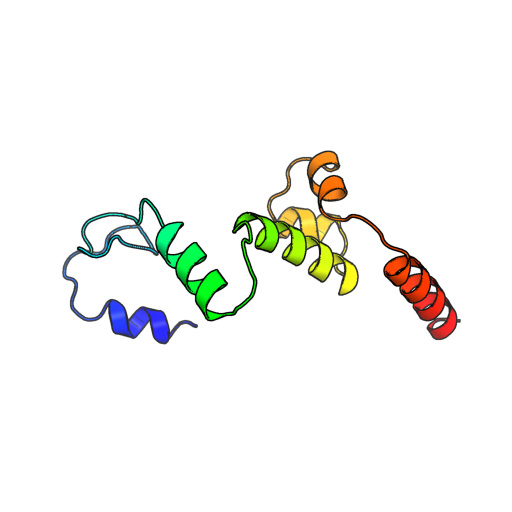O 1
ATOM 587 N N . MET A 1 73 ? -6.124 2.728 -10.129 1.00 94.50 73 MET A N 1
ATOM 588 C CA . MET A 1 73 ? -7.545 2.437 -9.895 1.00 94.50 73 MET A CA 1
ATOM 589 C C . MET A 1 73 ? -7.740 1.505 -8.696 1.00 94.50 73 MET A C 1
ATOM 591 O O . MET A 1 73 ? -8.529 1.816 -7.809 1.00 94.50 73 MET A O 1
ATOM 595 N N . VAL A 1 74 ? -6.959 0.423 -8.616 1.00 93.44 74 VAL A N 1
ATOM 596 C CA . VAL A 1 74 ? -6.994 -0.536 -7.497 1.00 93.44 74 VAL A CA 1
ATOM 597 C C . VAL A 1 74 ? -6.667 0.150 -6.174 1.00 93.44 74 VAL A C 1
ATOM 599 O O . VAL A 1 74 ? -7.333 -0.056 -5.163 1.00 93.44 74 VAL A O 1
ATOM 602 N N . SER A 1 75 ? -5.636 0.990 -6.167 1.00 91.06 75 SER A N 1
ATOM 603 C CA . SER A 1 75 ? -5.231 1.701 -4.958 1.00 91.06 75 SER A CA 1
ATOM 604 C C . SER A 1 75 ? -6.091 2.938 -4.670 1.00 91.06 75 SER A C 1
ATOM 606 O O . SER A 1 75 ? -6.035 3.458 -3.558 1.00 91.06 75 SER A O 1
ATOM 608 N N . GLY A 1 76 ? -6.897 3.434 -5.608 1.00 93.00 76 GLY A N 1
ATOM 609 C CA . GLY A 1 76 ? -7.694 4.654 -5.447 1.00 93.00 76 GLY A CA 1
ATOM 610 C C . GLY A 1 76 ? -6.871 5.950 -5.495 1.00 93.00 76 GLY A C 1
ATOM 611 O O . GLY A 1 76 ? -7.194 6.916 -4.801 1.00 93.00 76 GLY A O 1
ATOM 612 N N . HIS A 1 77 ? -5.775 5.984 -6.259 1.00 92.94 77 HIS A N 1
ATOM 613 C CA . HIS A 1 77 ? -5.029 7.222 -6.509 1.00 92.94 77 HIS A CA 1
ATOM 614 C C . HIS A 1 77 ? -5.759 8.094 -7.527 1.00 92.94 77 HIS A C 1
ATOM 616 O O . HIS A 1 77 ? -5.961 7.687 -8.666 1.00 92.94 77 HIS A O 1
ATOM 622 N N . LYS A 1 78 ? -6.113 9.317 -7.118 1.00 89.94 78 LYS A N 1
ATOM 623 C CA . LYS A 1 78 ? -6.778 10.293 -7.995 1.00 89.94 78 LYS A CA 1
ATOM 624 C C . LYS A 1 78 ? -5.810 11.002 -8.937 1.00 89.94 78 LYS A C 1
ATOM 626 O O . LYS A 1 78 ? -6.172 11.307 -10.064 1.00 89.94 78 LYS A O 1
ATOM 631 N N . THR A 1 79 ? -4.597 11.287 -8.470 1.00 90.31 79 THR A N 1
ATOM 632 C CA . THR A 1 79 ? -3.599 12.047 -9.227 1.00 90.31 79 THR A CA 1
ATOM 633 C C . THR A 1 79 ? -2.337 11.233 -9.444 1.00 90.31 79 THR A C 1
ATOM 635 O O . THR A 1 79 ? -1.904 10.467 -8.576 1.00 90.31 79 THR A O 1
ATOM 638 N N . ARG A 1 80 ? -1.729 11.437 -10.615 1.00 89.44 80 ARG A N 1
ATOM 639 C CA . ARG A 1 80 ? -0.499 10.757 -11.019 1.00 89.44 80 ARG A CA 1
ATOM 640 C C . ARG A 1 80 ? 0.690 11.132 -10.128 1.00 89.44 80 ARG A C 1
ATOM 642 O O . ARG A 1 80 ? 1.391 10.255 -9.646 1.00 89.44 80 ARG A O 1
ATOM 649 N N . SER A 1 81 ? 0.801 12.405 -9.751 1.00 89.44 81 SER A N 1
ATOM 650 C CA . SER A 1 81 ? 1.867 12.901 -8.868 1.00 89.44 81 SER A CA 1
ATOM 651 C C . SER A 1 81 ? 1.922 12.226 -7.489 1.00 89.44 81 SER A C 1
ATOM 653 O O . SER A 1 81 ? 2.988 12.115 -6.887 1.00 89.44 81 SER A O 1
ATOM 655 N N . VAL A 1 82 ? 0.792 11.765 -6.939 1.00 85.69 82 VAL A N 1
ATOM 656 C CA . VAL A 1 82 ? 0.792 11.013 -5.669 1.00 85.69 82 VAL A CA 1
ATOM 657 C C . VAL A 1 82 ? 1.265 9.578 -5.894 1.00 85.69 82 VAL A C 1
ATOM 659 O O . VAL A 1 82 ? 1.974 9.044 -5.045 1.00 85.69 82 VAL A O 1
ATOM 662 N N . PHE A 1 83 ? 0.891 8.974 -7.023 1.00 88.25 83 PHE A N 1
ATOM 663 C CA . PHE A 1 83 ? 1.308 7.625 -7.394 1.00 88.25 83 PHE A CA 1
ATOM 664 C C . PHE A 1 83 ? 2.824 7.547 -7.618 1.00 88.25 83 PHE A C 1
ATOM 666 O O . PHE A 1 83 ? 3.482 6.696 -7.021 1.00 88.25 83 PHE A O 1
ATOM 673 N N . ASP A 1 84 ? 3.388 8.490 -8.375 1.00 85.31 84 ASP A N 1
ATOM 674 C CA . ASP A 1 84 ? 4.820 8.504 -8.699 1.00 85.31 84 ASP A CA 1
ATOM 675 C C . ASP A 1 84 ? 5.692 8.655 -7.438 1.00 85.31 84 ASP A C 1
ATOM 677 O O . ASP A 1 84 ? 6.733 8.015 -7.314 1.00 85.31 84 ASP A O 1
ATOM 681 N N . ARG A 1 85 ? 5.224 9.398 -6.419 1.00 84.31 85 ARG A N 1
ATOM 682 C CA . ARG A 1 85 ? 5.907 9.491 -5.109 1.00 84.31 85 ARG A CA 1
ATOM 683 C C . ARG A 1 85 ? 6.030 8.153 -4.378 1.00 84.31 85 ARG A C 1
ATOM 685 O O . ARG A 1 85 ? 6.848 8.033 -3.467 1.00 84.31 85 ARG A O 1
ATOM 692 N N . TYR A 1 86 ? 5.181 7.179 -4.694 1.00 80.31 86 TYR A N 1
ATOM 693 C CA . TYR A 1 86 ? 5.209 5.853 -4.079 1.00 80.31 86 TYR A CA 1
ATOM 694 C C . TYR A 1 86 ? 5.966 4.834 -4.938 1.00 80.31 86 TYR A C 1
ATOM 696 O O . TYR A 1 86 ? 6.596 3.934 -4.378 1.00 80.31 86 TYR A O 1
ATOM 704 N N . ASN A 1 87 ? 5.980 5.011 -6.262 1.00 75.25 87 ASN A N 1
ATOM 705 C CA . ASN A 1 87 ? 6.730 4.179 -7.200 1.00 75.25 87 ASN A CA 1
ATOM 706 C C . ASN A 1 87 ? 8.149 4.721 -7.464 1.00 75.25 87 ASN A C 1
ATOM 708 O O . ASN A 1 87 ? 8.519 5.010 -8.597 1.00 75.25 87 ASN A O 1
ATOM 712 N N . ILE A 1 88 ? 8.948 4.885 -6.404 1.00 78.88 88 ILE A N 1
ATOM 713 C CA . ILE A 1 88 ? 10.355 5.290 -6.553 1.00 78.88 88 ILE A CA 1
ATOM 714 C C . ILE A 1 88 ? 11.125 4.154 -7.235 1.00 78.88 88 ILE A C 1
ATOM 716 O O . ILE A 1 88 ? 11.262 3.080 -6.640 1.00 78.88 88 ILE A O 1
ATOM 720 N N . VAL A 1 89 ? 11.610 4.423 -8.448 1.00 77.06 89 VAL A N 1
ATOM 721 C CA . VAL A 1 89 ? 12.459 3.535 -9.255 1.00 77.06 89 VAL A CA 1
ATOM 722 C C . VAL A 1 89 ? 13.844 3.436 -8.619 1.00 77.06 89 VAL A C 1
ATOM 724 O O . VAL A 1 89 ? 14.423 4.452 -8.232 1.00 77.06 89 VAL A O 1
ATOM 727 N N . ASN A 1 90 ? 14.378 2.220 -8.504 1.00 80.31 90 ASN A N 1
ATOM 728 C CA . ASN A 1 90 ? 15.742 1.977 -8.037 1.00 80.31 90 ASN A CA 1
ATOM 729 C C . ASN A 1 90 ? 16.607 1.276 -9.105 1.00 80.31 90 ASN A C 1
ATOM 731 O O . ASN A 1 90 ? 16.119 0.853 -10.150 1.00 80.31 90 ASN A O 1
ATOM 735 N N . GLU A 1 91 ? 17.906 1.121 -8.840 1.00 82.94 91 GLU A N 1
ATOM 736 C CA . GLU A 1 91 ? 18.834 0.453 -9.770 1.00 82.94 91 GLU A CA 1
ATOM 737 C C . GLU A 1 91 ? 18.438 -0.994 -10.095 1.00 82.94 91 GLU A C 1
ATOM 739 O O . GLU A 1 91 ? 18.686 -1.485 -11.195 1.00 82.94 91 GLU A O 1
ATOM 744 N N . THR A 1 92 ? 17.816 -1.695 -9.144 1.00 82.88 92 THR A N 1
ATOM 745 C CA . THR A 1 92 ? 17.317 -3.058 -9.358 1.00 82.88 92 THR A CA 1
ATOM 746 C C . THR A 1 92 ? 16.213 -3.079 -10.407 1.00 82.88 92 THR A C 1
ATOM 748 O O . THR A 1 92 ? 16.193 -3.983 -11.237 1.00 82.88 92 THR A O 1
ATOM 751 N N . ASP A 1 93 ? 15.329 -2.081 -10.405 1.00 81.75 93 ASP A N 1
ATOM 752 C CA . ASP A 1 93 ? 14.252 -1.961 -11.386 1.00 81.75 93 ASP A CA 1
ATOM 753 C C . ASP A 1 93 ? 14.817 -1.770 -12.805 1.00 81.75 93 ASP A C 1
ATOM 755 O O . ASP A 1 93 ? 14.346 -2.415 -13.739 1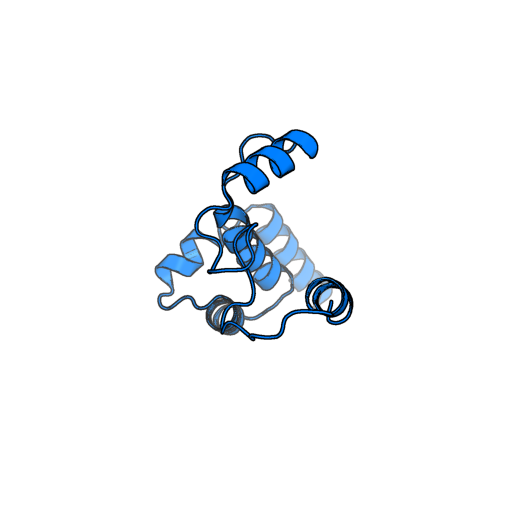.00 81.75 93 ASP A O 1
ATOM 759 N N . LEU A 1 94 ? 15.891 -0.984 -12.960 1.00 84.69 94 LEU A N 1
ATOM 760 C CA . LEU A 1 94 ? 16.578 -0.812 -14.249 1.00 84.69 94 LEU A CA 1
ATOM 761 C C . LEU A 1 94 ? 17.218 -2.116 -14.747 1.00 84.69 94 LEU A C 1
ATOM 763 O O . LEU A 1 94 ? 17.083 -2.464 -15.918 1.00 84.69 94 LEU A O 1
ATOM 767 N N . LYS A 1 95 ? 17.876 -2.867 -13.854 1.00 87.31 95 LYS A N 1
ATOM 768 C CA . LYS A 1 95 ? 18.462 -4.177 -14.191 1.00 87.31 95 LYS A CA 1
ATOM 769 C C . LYS A 1 95 ? 17.393 -5.192 -14.596 1.00 87.31 95 LYS A C 1
ATOM 771 O O . LYS A 1 95 ? 17.598 -5.939 -15.546 1.00 87.31 95 LYS A O 1
ATOM 776 N N . MET A 1 96 ? 16.255 -5.209 -13.897 1.00 85.19 96 MET A N 1
ATOM 777 C CA . MET A 1 96 ? 15.126 -6.070 -14.259 1.00 85.19 96 MET A CA 1
ATOM 778 C C . MET A 1 96 ? 14.560 -5.698 -15.628 1.00 85.19 96 MET A C 1
ATOM 780 O O . MET A 1 96 ? 14.318 -6.592 -16.429 1.00 85.19 96 MET A O 1
ATOM 784 N N . ALA A 1 97 ? 14.405 -4.405 -15.923 1.00 85.94 97 ALA A N 1
ATOM 785 C CA . ALA A 1 97 ? 13.923 -3.953 -17.225 1.00 85.94 97 ALA A CA 1
ATOM 786 C C . ALA A 1 97 ? 14.858 -4.380 -18.370 1.00 85.94 97 ALA A C 1
ATOM 788 O O . ALA A 1 97 ? 14.381 -4.884 -19.383 1.00 85.94 97 ALA A O 1
ATOM 789 N N . ALA A 1 98 ? 16.177 -4.239 -18.191 1.00 89.00 98 ALA A N 1
ATOM 790 C CA . ALA A 1 98 ? 17.161 -4.696 -19.172 1.00 89.00 98 ALA A CA 1
ATOM 791 C C . ALA A 1 98 ? 17.062 -6.210 -19.415 1.00 89.00 98 ALA A C 1
ATOM 793 O O . ALA A 1 98 ? 16.993 -6.640 -20.562 1.00 89.00 98 ALA A O 1
ATOM 794 N N . LYS A 1 99 ? 16.964 -7.004 -18.340 1.00 90.56 99 LYS A N 1
ATOM 795 C CA . LYS A 1 99 ? 16.814 -8.459 -18.439 1.00 90.56 99 LYS A CA 1
ATOM 796 C C . LYS A 1 99 ? 15.512 -8.874 -19.129 1.00 90.56 99 LYS A C 1
ATOM 798 O O . LYS A 1 99 ? 15.526 -9.753 -19.973 1.00 90.56 99 LYS A O 1
ATOM 803 N N . MET A 1 100 ? 14.389 -8.235 -18.799 1.00 86.62 100 MET A N 1
ATOM 804 C CA . MET A 1 100 ? 13.105 -8.534 -19.447 1.00 86.62 100 MET A CA 1
ATOM 805 C C . MET A 1 100 ? 13.130 -8.247 -20.952 1.00 86.62 100 MET A C 1
ATOM 807 O O . MET A 1 100 ? 12.444 -8.932 -21.703 1.00 86.62 100 MET A O 1
ATOM 811 N N . LEU A 1 101 ? 13.885 -7.231 -21.385 1.00 89.88 101 LEU A N 1
ATOM 812 C CA . LEU A 1 101 ? 14.078 -6.935 -22.802 1.00 89.88 101 LEU A CA 1
ATOM 813 C C . LEU A 1 101 ? 14.972 -7.982 -23.479 1.00 89.88 101 LEU A C 1
ATOM 815 O O . LEU A 1 101 ? 14.650 -8.406 -24.580 1.00 89.88 101 LEU A O 1
ATOM 819 N N . GLU A 1 102 ? 16.055 -8.402 -22.821 1.00 93.06 102 GLU A N 1
ATOM 820 C CA . GLU A 1 102 ? 16.931 -9.482 -23.296 1.00 93.06 102 GLU A CA 1
ATOM 821 C C . GLU A 1 102 ? 16.171 -10.806 -23.447 1.00 93.06 102 GLU A C 1
ATOM 823 O O . GLU A 1 102 ? 16.284 -11.442 -24.482 1.00 93.06 102 GLU A O 1
ATOM 828 N N . ASP A 1 103 ? 15.339 -11.177 -22.469 1.00 92.50 103 ASP A N 1
ATOM 829 C CA . ASP A 1 103 ? 14.542 -12.412 -22.500 1.00 92.50 103 ASP A CA 1
ATOM 830 C C . ASP A 1 103 ? 13.436 -12.394 -23.583 1.00 92.50 103 ASP A C 1
ATOM 832 O O . ASP A 1 103 ? 12.894 -13.444 -23.933 1.00 92.50 103 ASP A O 1
ATOM 836 N N . TYR A 1 104 ? 13.037 -11.212 -24.067 1.00 88.88 104 TYR A N 1
ATOM 837 C CA . TYR A 1 104 ? 11.995 -11.052 -25.089 1.00 88.88 104 TYR A CA 1
ATOM 838 C C . TYR A 1 104 ? 12.538 -11.090 -26.527 1.00 88.88 104 TYR A C 1
ATOM 840 O O . TYR A 1 104 ? 11.790 -11.451 -27.439 1.00 88.88 104 TYR A O 1
ATOM 848 N N . LEU A 1 105 ? 13.789 -10.661 -26.728 1.00 85.75 105 LEU A N 1
ATOM 849 C CA . LEU A 1 105 ? 14.463 -10.599 -28.031 1.00 85.75 105 LEU A CA 1
ATOM 850 C C . LEU A 1 105 ? 15.038 -11.961 -28.438 1.00 85.75 105 LEU A C 1
ATOM 852 O O . LEU A 1 105 ? 14.998 -12.238 -29.659 1.00 85.75 105 LEU A O 1
#

pLDDT: mean 83.5, std 14.47, range [32.19, 95.38]

Radius of gyration: 19.61 Å; chains: 1; bounding box: 47×31×51 Å